Protein AF-A0A7C1JPA2-F1 (afdb_monomer_lite)

pLDDT: mean 82.54, std 14.39, range [50.66, 95.88]

Structure (mmCIF, N/CA/C/O backbone):
data_AF-A0A7C1JPA2-F1
#
_entry.id   AF-A0A7C1JPA2-F1
#
loop_
_atom_site.group_PDB
_atom_site.id
_atom_site.type_symbol
_atom_site.label_atom_id
_atom_site.label_alt_id
_atom_site.label_comp_id
_atom_site.label_asym_id
_atom_site.label_entity_id
_atom_site.label_seq_id
_atom_site.pdbx_PDB_ins_code
_atom_site.Cartn_x
_atom_site.Cartn_y
_atom_site.Cartn_z
_atom_site.occupancy
_atom_site.B_iso_or_equiv
_atom_site.auth_seq_id
_atom_site.auth_comp_id
_atom_site.auth_asym_id
_atom_site.auth_atom_id
_atom_site.pdbx_PDB_model_num
ATOM 1 N N . MET A 1 1 ? 15.244 -1.650 -2.408 1.00 50.66 1 MET A N 1
ATOM 2 C CA . MET A 1 1 ? 14.477 -2.327 -3.476 1.00 50.66 1 MET A CA 1
ATOM 3 C C . MET A 1 1 ? 13.054 -2.574 -2.969 1.00 50.66 1 MET A C 1
ATOM 5 O O . MET A 1 1 ? 12.894 -3.316 -2.010 1.00 50.66 1 MET A O 1
ATOM 9 N N . ILE A 1 2 ? 12.029 -1.884 -3.485 1.00 54.00 2 ILE A N 1
ATOM 10 C CA . ILE A 1 2 ? 10.637 -2.187 -3.104 1.00 54.00 2 ILE A CA 1
ATOM 11 C C . ILE A 1 2 ? 10.152 -3.260 -4.077 1.00 54.00 2 ILE A C 1
ATOM 13 O O . ILE A 1 2 ? 9.769 -2.965 -5.194 1.00 54.00 2 ILE A O 1
ATOM 17 N N . THR A 1 3 ? 10.246 -4.521 -3.689 1.00 61.38 3 THR A N 1
ATOM 18 C CA . THR A 1 3 ? 9.846 -5.666 -4.513 1.00 61.38 3 THR A CA 1
ATOM 19 C C . THR A 1 3 ? 8.370 -5.563 -4.924 1.00 61.38 3 THR A C 1
ATOM 21 O O . THR A 1 3 ? 7.549 -5.075 -4.139 1.00 61.38 3 THR A O 1
ATOM 24 N N . MET A 1 4 ? 8.009 -6.062 -6.120 1.00 64.81 4 MET A N 1
ATOM 25 C CA . MET A 1 4 ? 6.613 -6.174 -6.607 1.00 64.81 4 MET A CA 1
ATOM 26 C C . MET A 1 4 ? 5.646 -6.696 -5.525 1.00 64.81 4 MET A C 1
ATOM 28 O O . MET A 1 4 ? 4.492 -6.274 -5.438 1.00 64.81 4 MET A O 1
ATOM 32 N N . TYR A 1 5 ? 6.172 -7.527 -4.624 1.00 79.69 5 TYR A N 1
ATOM 33 C CA . TYR A 1 5 ? 5.519 -8.067 -3.441 1.00 79.69 5 TYR A CA 1
ATOM 34 C C . TYR A 1 5 ? 4.820 -7.027 -2.540 1.00 79.69 5 TYR A C 1
ATOM 36 O O . TYR A 1 5 ? 3.731 -7.293 -2.028 1.00 79.69 5 TYR A O 1
ATOM 44 N N . LYS A 1 6 ? 5.383 -5.821 -2.347 1.00 83.25 6 LYS A N 1
ATOM 45 C CA . LYS A 1 6 ? 4.760 -4.809 -1.466 1.00 83.25 6 LYS A CA 1
ATOM 46 C C . LYS A 1 6 ? 3.523 -4.162 -2.096 1.00 83.25 6 LYS A C 1
ATOM 48 O O . LYS A 1 6 ? 2.571 -3.862 -1.379 1.00 83.25 6 LYS A O 1
ATOM 53 N N . TRP A 1 7 ? 3.507 -3.960 -3.415 1.00 87.12 7 TRP A N 1
ATOM 54 C CA . TRP A 1 7 ? 2.337 -3.418 -4.121 1.00 87.12 7 TRP A CA 1
ATOM 55 C C . TRP A 1 7 ? 1.146 -4.376 -4.041 1.00 87.12 7 TRP A C 1
ATOM 57 O O . TRP A 1 7 ? 0.047 -3.969 -3.659 1.00 87.12 7 TRP A O 1
ATOM 67 N N . GLN A 1 8 ? 1.395 -5.659 -4.307 1.00 88.00 8 GLN A N 1
ATOM 68 C CA . GLN A 1 8 ? 0.371 -6.700 -4.262 1.00 88.00 8 GLN A CA 1
ATOM 69 C C . GLN A 1 8 ? -0.214 -6.847 -2.848 1.00 88.00 8 GLN A C 1
ATOM 71 O O . GLN A 1 8 ? -1.434 -6.870 -2.680 1.00 88.00 8 GLN A O 1
ATOM 76 N N . GLN A 1 9 ? 0.637 -6.823 -1.815 1.00 90.88 9 GLN A N 1
ATOM 77 C CA . GLN A 1 9 ? 0.185 -6.823 -0.421 1.00 90.88 9 GLN A CA 1
ATOM 78 C C . GLN A 1 9 ? -0.651 -5.592 -0.062 1.00 90.88 9 GLN A C 1
ATOM 80 O O . GLN A 1 9 ? -1.667 -5.727 0.615 1.00 90.88 9 GLN A O 1
ATOM 85 N N . ILE A 1 10 ? -0.268 -4.395 -0.520 1.00 91.94 10 ILE A N 1
ATOM 86 C CA . ILE A 1 10 ? -1.051 -3.172 -0.284 1.00 91.94 10 ILE A CA 1
ATOM 87 C C . ILE A 1 10 ? -2.454 -3.298 -0.892 1.00 91.94 10 ILE A C 1
ATOM 89 O O . ILE A 1 10 ? -3.433 -2.980 -0.214 1.00 91.94 10 ILE A O 1
ATOM 93 N N . LYS A 1 11 ? -2.568 -3.793 -2.133 1.00 89.75 11 LYS A N 1
ATOM 94 C CA . LYS A 1 11 ? -3.861 -4.028 -2.799 1.00 89.75 11 LYS A CA 1
ATOM 95 C C . LYS A 1 11 ? -4.697 -5.068 -2.051 1.00 89.75 11 LYS A C 1
ATOM 97 O O . LYS A 1 11 ? -5.856 -4.796 -1.747 1.00 89.75 11 LYS A O 1
ATOM 102 N N . ALA A 1 12 ? -4.104 -6.205 -1.685 1.00 92.19 12 ALA A N 1
ATOM 103 C CA . ALA A 1 12 ? -4.792 -7.263 -0.948 1.00 92.19 12 ALA A CA 1
ATOM 104 C C . ALA A 1 12 ? -5.300 -6.781 0.422 1.00 92.19 12 ALA A C 1
ATOM 106 O O . ALA A 1 12 ? -6.456 -7.006 0.773 1.00 92.19 12 ALA A O 1
ATOM 107 N N . LEU A 1 13 ? -4.469 -6.067 1.189 1.00 93.75 13 LEU A N 1
ATOM 108 C CA . LEU A 1 13 ? -4.864 -5.521 2.492 1.00 93.75 13 LEU A CA 1
ATOM 109 C C . LEU A 1 13 ? -5.952 -4.452 2.360 1.00 93.75 13 LEU A C 1
ATOM 111 O O . LEU A 1 13 ? -6.848 -4.385 3.200 1.00 93.75 13 LEU A O 1
ATOM 115 N N . ARG A 1 14 ? -5.906 -3.635 1.302 1.00 93.19 14 ARG A N 1
ATOM 116 C CA . ARG A 1 14 ? -6.957 -2.651 1.036 1.00 93.19 14 ARG A CA 1
ATOM 117 C C . ARG A 1 14 ? -8.278 -3.314 0.644 1.00 93.19 14 ARG A C 1
ATOM 119 O O . ARG A 1 14 ? -9.311 -2.864 1.124 1.00 93.19 14 ARG A O 1
ATOM 126 N N . GLY A 1 15 ? -8.242 -4.380 -0.158 1.00 91.75 15 GLY A N 1
ATOM 127 C CA . GLY A 1 15 ? -9.422 -5.186 -0.497 1.00 91.75 15 GLY A CA 1
ATOM 128 C C . GLY A 1 15 ? -10.066 -5.848 0.725 1.00 91.75 15 GLY A C 1
ATOM 129 O O . GLY A 1 15 ? -11.280 -5.969 0.789 1.00 91.75 15 GLY A O 1
ATOM 130 N N . LYS A 1 16 ? -9.267 -6.167 1.752 1.00 93.62 16 LYS A N 1
ATOM 131 C CA . LYS A 1 16 ? -9.741 -6.640 3.067 1.00 93.62 16 LYS A CA 1
ATOM 132 C C . LYS A 1 16 ? -10.292 -5.526 3.979 1.00 93.62 16 LYS A C 1
ATOM 134 O O . LYS A 1 16 ? -10.539 -5.776 5.152 1.00 93.62 16 LYS A O 1
ATOM 139 N N . GLY A 1 17 ? -10.417 -4.287 3.495 1.00 94.25 17 GLY A N 1
ATOM 140 C CA . GLY A 1 17 ? -10.937 -3.153 4.271 1.00 94.25 17 GLY A CA 1
ATOM 141 C C . GLY A 1 17 ? -9.912 -2.449 5.171 1.00 94.25 17 GLY A C 1
ATOM 142 O O . GLY A 1 17 ? -10.270 -1.551 5.931 1.00 94.25 17 GLY A O 1
ATOM 143 N N . MET A 1 18 ? -8.620 -2.792 5.094 1.00 94.75 18 MET A N 1
ATOM 144 C CA . MET A 1 18 ? -7.615 -2.184 5.968 1.00 94.75 18 MET A CA 1
ATOM 145 C C . MET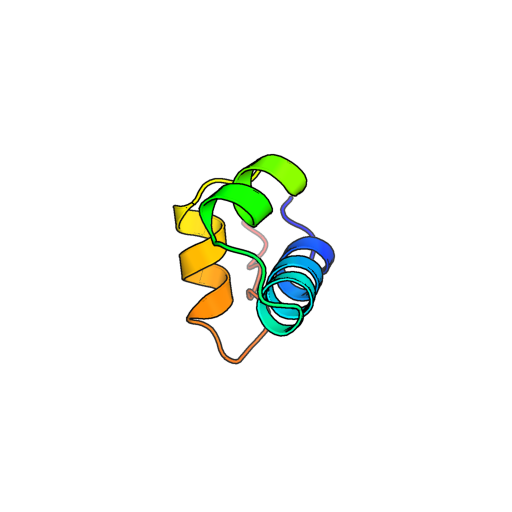 A 1 18 ? -7.362 -0.700 5.626 1.00 94.75 18 MET A C 1
ATOM 147 O O . MET A 1 18 ? -7.256 -0.280 4.465 1.00 94.75 18 MET A O 1
ATOM 151 N N . GLY A 1 19 ? -7.224 0.120 6.671 1.00 94.62 19 GLY A N 1
ATOM 152 C CA . GLY A 1 19 ? -6.902 1.541 6.555 1.00 94.62 19 GLY A CA 1
ATOM 153 C C . GLY A 1 19 ? -5.453 1.805 6.128 1.00 94.62 19 GLY A C 1
ATOM 154 O O . GLY A 1 19 ? -4.534 1.062 6.467 1.00 94.62 19 GLY A O 1
ATOM 155 N N . ILE A 1 20 ? -5.224 2.930 5.443 1.00 94.38 20 ILE A N 1
ATOM 156 C CA . ILE A 1 20 ? -3.902 3.331 4.919 1.00 94.38 20 ILE A CA 1
ATOM 157 C C . ILE A 1 20 ? -2.832 3.390 6.024 1.00 94.38 20 ILE A C 1
ATOM 159 O O . ILE A 1 20 ? -1.713 2.924 5.819 1.00 94.38 20 ILE A O 1
ATOM 163 N N . LYS A 1 21 ? -3.163 3.941 7.205 1.00 95.62 21 LYS A N 1
ATOM 164 C CA . LYS A 1 21 ? -2.241 4.007 8.359 1.00 95.62 21 LYS A CA 1
ATOM 165 C C . LYS A 1 21 ? -1.822 2.610 8.830 1.00 95.62 21 LYS A C 1
ATOM 167 O O . LYS A 1 21 ? -0.644 2.400 9.105 1.00 95.62 21 LYS A O 1
ATOM 172 N N . SER A 1 22 ? -2.766 1.676 8.910 1.00 95.88 22 SER A N 1
ATOM 173 C CA . SER A 1 22 ? -2.513 0.310 9.377 1.00 95.88 22 SER A CA 1
ATOM 174 C C . SER A 1 22 ? -1.659 -0.466 8.377 1.00 95.88 22 SER A C 1
ATOM 176 O O . SER A 1 22 ? -0.687 -1.101 8.775 1.00 95.88 22 SER A O 1
ATOM 178 N N . ILE A 1 23 ? -1.943 -0.325 7.077 1.00 94.56 23 ILE A N 1
ATOM 179 C CA . ILE A 1 23 ? -1.134 -0.914 5.997 1.00 94.56 23 ILE A CA 1
ATOM 180 C C . ILE A 1 23 ? 0.304 -0.381 6.043 1.00 94.56 23 ILE A C 1
ATOM 182 O O . ILE A 1 23 ? 1.255 -1.156 5.963 1.00 94.56 23 ILE A O 1
ATOM 186 N N . ALA A 1 24 ? 0.466 0.935 6.209 1.00 94.75 24 ALA A N 1
ATOM 187 C CA . ALA A 1 24 ? 1.773 1.581 6.293 1.00 94.75 24 ALA A CA 1
ATOM 188 C C . ALA A 1 24 ? 2.611 1.041 7.463 1.00 94.75 24 ALA A C 1
ATOM 190 O O . ALA A 1 24 ? 3.767 0.668 7.264 1.00 94.75 24 ALA A O 1
ATOM 191 N N . LYS A 1 25 ? 2.007 0.934 8.657 1.00 95.19 25 LYS A N 1
ATOM 192 C CA . LYS A 1 25 ? 2.658 0.346 9.838 1.00 95.19 25 LYS A CA 1
ATOM 193 C C . LYS A 1 25 ? 3.013 -1.126 9.616 1.00 95.19 25 LYS A C 1
ATOM 195 O O . LYS A 1 25 ? 4.138 -1.522 9.887 1.00 95.19 25 LYS A O 1
ATOM 200 N N . ARG A 1 26 ? 2.081 -1.920 9.079 1.00 93.50 26 ARG A N 1
ATOM 201 C CA . ARG A 1 26 ? 2.260 -3.366 8.878 1.00 93.50 26 ARG A CA 1
ATOM 202 C C . ARG A 1 26 ? 3.376 -3.699 7.888 1.00 93.50 26 ARG A C 1
ATOM 204 O O . ARG A 1 26 ? 4.117 -4.645 8.110 1.00 93.50 26 ARG A O 1
ATOM 211 N N . LEU A 1 27 ? 3.482 -2.947 6.794 1.00 90.38 27 LEU A N 1
ATOM 212 C CA . LEU A 1 27 ? 4.454 -3.212 5.724 1.00 90.38 27 LEU A CA 1
ATOM 213 C C . LEU A 1 27 ? 5.753 -2.403 5.859 1.00 90.38 27 LEU A C 1
ATOM 215 O O . LEU A 1 27 ? 6.618 -2.481 4.976 1.00 90.38 27 LEU A O 1
ATOM 219 N N . ASN A 1 28 ? 5.865 -1.619 6.937 1.00 91.50 28 ASN A N 1
ATOM 220 C CA . ASN A 1 28 ? 6.935 -0.660 7.190 1.00 91.50 28 ASN A CA 1
ATOM 221 C C . ASN A 1 28 ? 7.232 0.196 5.943 1.00 91.50 28 ASN A C 1
ATOM 223 O O . ASN A 1 28 ? 8.323 0.174 5.368 1.00 91.50 28 ASN A O 1
ATOM 227 N N . VAL A 1 29 ? 6.193 0.871 5.447 1.00 90.31 29 VAL A N 1
ATOM 228 C CA . VAL A 1 29 ? 6.265 1.774 4.290 1.00 90.31 29 VAL A CA 1
ATOM 229 C C . VAL A 1 29 ? 5.620 3.108 4.617 1.00 90.31 29 VAL A C 1
ATOM 231 O O . VAL A 1 29 ? 4.733 3.211 5.464 1.00 90.31 29 VAL A O 1
ATOM 234 N N . SER A 1 30 ? 6.017 4.151 3.893 1.00 92.19 30 SER A N 1
ATOM 235 C CA . SER A 1 30 ? 5.394 5.458 4.059 1.00 92.19 30 SER A CA 1
ATOM 236 C C . SER A 1 30 ? 3.918 5.429 3.631 1.00 92.19 30 SER A C 1
ATOM 238 O O . SER A 1 30 ? 3.532 4.750 2.674 1.00 92.19 30 SER A O 1
ATOM 240 N N . LYS A 1 31 ? 3.083 6.246 4.285 1.00 93.25 31 LYS A N 1
ATOM 241 C CA . LYS A 1 31 ? 1.688 6.485 3.861 1.00 93.25 31 LYS A CA 1
ATOM 242 C C . LYS A 1 31 ? 1.609 6.935 2.394 1.00 93.25 31 LYS A C 1
ATOM 244 O O . LYS A 1 31 ? 0.650 6.609 1.697 1.00 93.25 31 LYS A O 1
ATOM 249 N N . ASN A 1 32 ? 2.627 7.653 1.919 1.00 91.94 32 ASN A N 1
ATOM 250 C CA . ASN A 1 32 ? 2.721 8.116 0.538 1.00 91.94 32 ASN A CA 1
ATOM 251 C C . ASN A 1 32 ? 2.961 6.958 -0.431 1.00 91.94 32 ASN A C 1
ATOM 253 O O . ASN A 1 32 ? 2.332 6.923 -1.483 1.00 91.94 32 ASN A O 1
ATOM 257 N N . THR A 1 33 ? 3.775 5.970 -0.053 1.00 90.44 33 THR A N 1
ATOM 258 C CA . THR A 1 33 ? 3.971 4.736 -0.826 1.00 90.44 33 THR A CA 1
ATOM 259 C C . THR A 1 33 ? 2.660 3.971 -0.959 1.00 90.44 33 THR A C 1
ATOM 261 O O . THR A 1 33 ? 2.295 3.579 -2.064 1.00 90.44 33 THR A O 1
ATOM 264 N N . VAL A 1 34 ? 1.907 3.831 0.138 1.00 92.31 34 VAL A N 1
ATOM 265 C CA . VAL A 1 34 ? 0.588 3.178 0.113 1.00 92.31 34 VAL A CA 1
ATOM 266 C C . VAL A 1 34 ? -0.357 3.915 -0.838 1.00 92.31 34 VAL A C 1
ATOM 268 O O . VAL A 1 34 ? -0.920 3.293 -1.733 1.00 92.31 34 VAL A O 1
ATOM 271 N N . ARG A 1 35 ? -0.485 5.245 -0.720 1.00 92.00 35 ARG A N 1
ATOM 272 C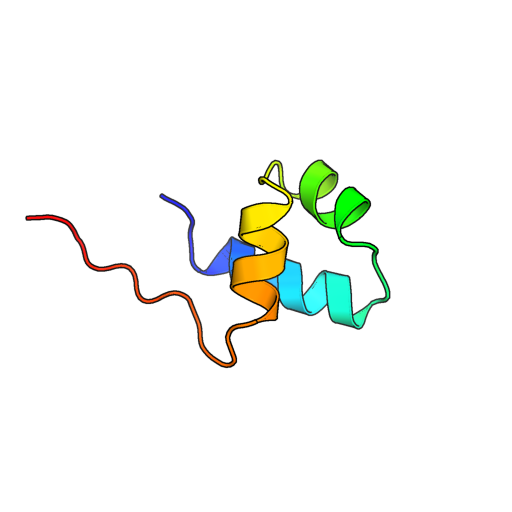 CA . ARG A 1 35 ? -1.323 6.045 -1.636 1.00 92.00 35 ARG A CA 1
ATOM 273 C C . ARG A 1 35 ? -0.877 5.928 -3.091 1.00 92.00 35 ARG A C 1
ATOM 275 O O . ARG A 1 35 ? -1.720 5.738 -3.960 1.00 92.00 35 ARG A O 1
ATOM 282 N N . LYS A 1 36 ? 0.429 6.018 -3.356 1.00 88.81 36 LYS A N 1
ATOM 283 C CA . LYS A 1 36 ? 1.004 5.875 -4.701 1.00 88.81 36 LYS A CA 1
ATOM 284 C C . LYS A 1 36 ? 0.618 4.528 -5.315 1.00 88.81 36 LYS A C 1
ATOM 286 O O . LYS A 1 36 ? 0.197 4.482 -6.463 1.00 88.81 36 LYS A O 1
ATOM 291 N N . TYR A 1 37 ? 0.717 3.450 -4.541 1.00 88.44 37 TYR A N 1
ATO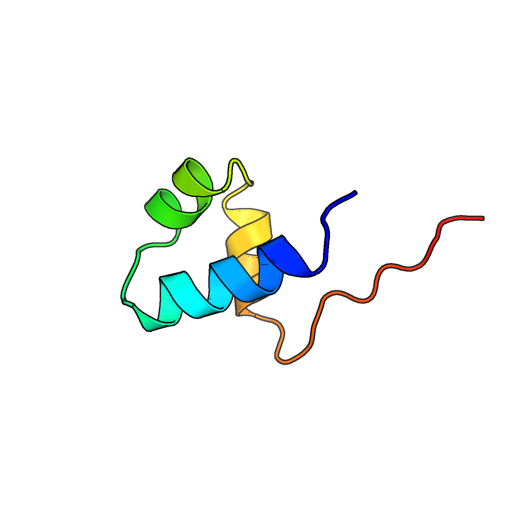M 292 C CA . TYR A 1 37 ? 0.436 2.089 -5.005 1.00 88.44 37 TYR A CA 1
ATOM 293 C C . TYR A 1 37 ? -1.056 1.780 -5.139 1.00 88.44 37 TYR A C 1
ATOM 295 O O . TYR A 1 37 ? -1.430 0.971 -5.983 1.00 88.44 37 TYR A O 1
ATOM 303 N N . LEU A 1 38 ? -1.909 2.455 -4.366 1.00 87.94 38 LEU A N 1
ATOM 304 C CA . LEU A 1 38 ? -3.360 2.380 -4.535 1.00 87.94 38 LEU A CA 1
ATOM 305 C C . LEU A 1 38 ? -3.866 3.193 -5.736 1.00 87.94 38 LEU A C 1
ATOM 307 O O . LEU A 1 38 ? -4.850 2.786 -6.344 1.00 87.94 38 LEU A O 1
ATOM 311 N N . ARG A 1 39 ? -3.204 4.303 -6.098 1.00 87.12 39 ARG A N 1
ATOM 312 C CA . ARG A 1 39 ? -3.571 5.126 -7.270 1.00 87.12 39 ARG A CA 1
ATOM 313 C C . ARG A 1 39 ? -3.265 4.450 -8.610 1.00 87.12 39 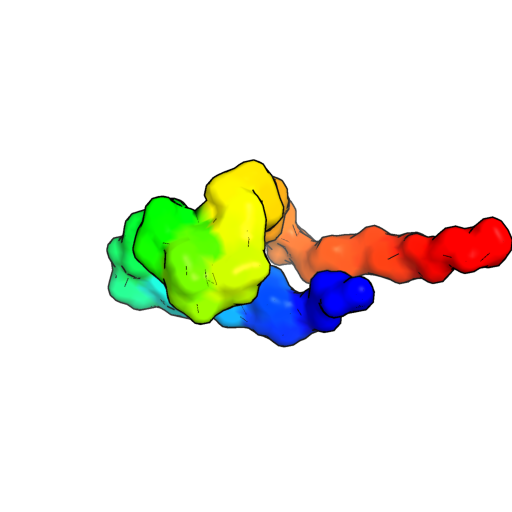ARG A C 1
ATOM 315 O O . ARG A 1 39 ? -3.918 4.763 -9.595 1.00 87.12 39 ARG A O 1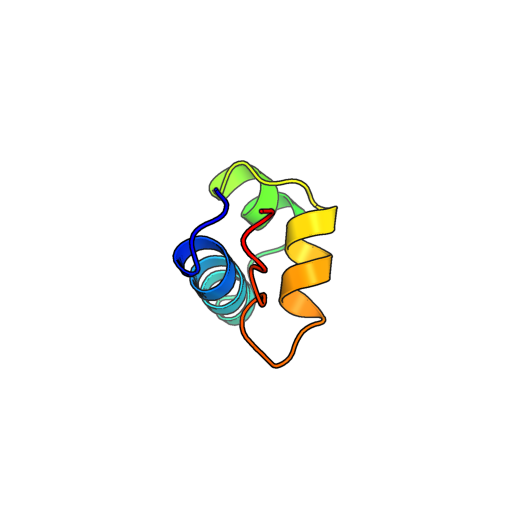
ATOM 322 N N . GLY A 1 40 ? -2.270 3.565 -8.658 1.00 77.69 40 GLY A N 1
ATOM 323 C CA . GLY A 1 40 ? -1.892 2.849 -9.877 1.00 77.69 40 GLY A CA 1
ATOM 324 C C . GLY A 1 40 ? -2.782 1.634 -10.152 1.00 77.69 40 GLY A C 1
ATOM 325 O O . GLY A 1 40 ? -3.021 0.797 -9.272 1.00 77.69 40 GLY A O 1
ATOM 326 N N . SER A 1 41 ? -3.244 1.500 -11.392 1.00 68.00 41 SER A N 1
ATOM 327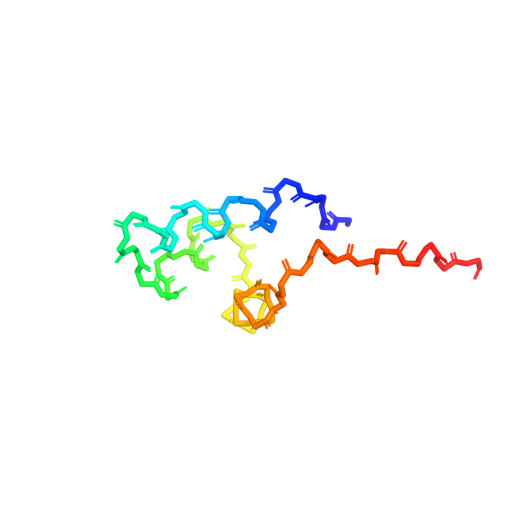 C CA . SER A 1 41 ? -3.869 0.275 -11.907 1.00 68.00 41 SER A CA 1
ATOM 328 C C . SER A 1 41 ? -2.839 -0.841 -12.123 1.00 68.00 41 SER A C 1
ATOM 330 O O . SER A 1 41 ? -3.155 -1.999 -11.870 1.00 68.00 41 SER A O 1
ATOM 332 N N . GLY A 1 42 ? -1.600 -0.493 -12.487 1.00 66.62 42 GLY A N 1
ATOM 333 C CA . GLY A 1 42 ? -0.514 -1.440 -12.753 1.00 66.62 42 GLY A CA 1
ATOM 334 C C . GLY A 1 42 ? 0.560 -1.530 -11.657 1.00 66.62 42 GLY A C 1
ATOM 335 O O . GLY A 1 42 ? 0.633 -0.664 -10.773 1.00 66.62 42 GLY A O 1
ATOM 336 N N . PRO A 1 43 ? 1.407 -2.574 -11.708 1.00 66.81 43 PRO A N 1
ATOM 337 C CA . PRO A 1 43 ? 2.562 -2.707 -10.830 1.00 66.81 43 PRO A CA 1
ATOM 338 C C . PRO A 1 43 ? 3.552 -1.547 -11.042 1.00 66.81 43 PRO A C 1
ATOM 340 O O . PRO A 1 43 ? 3.658 -1.008 -12.146 1.00 66.81 43 PRO A O 1
ATOM 343 N N . PRO A 1 44 ? 4.291 -1.129 -9.997 1.00 69.69 44 PRO A N 1
ATOM 344 C CA . PRO A 1 44 ? 5.321 -0.106 -10.135 1.00 69.69 44 PRO A CA 1
ATOM 345 C C . PRO A 1 44 ? 6.386 -0.556 -11.141 1.00 69.69 44 PRO A C 1
ATOM 347 O O . PRO A 1 44 ? 7.059 -1.562 -10.928 1.00 69.69 44 PRO A O 1
ATOM 350 N N . HIS A 1 45 ? 6.554 0.211 -12.218 1.00 63.44 45 HIS A N 1
ATOM 351 C CA . HIS A 1 45 ? 7.640 0.001 -13.168 1.00 63.44 45 HIS A CA 1
ATOM 352 C C . HIS A 1 45 ? 8.945 0.465 -12.508 1.00 63.44 45 HIS A C 1
ATOM 354 O O . HIS A 1 45 ? 9.177 1.664 -12.333 1.00 63.44 45 HIS A O 1
ATOM 360 N N . PHE A 1 46 ? 9.770 -0.484 -12.065 1.00 61.06 46 PHE A N 1
ATOM 361 C CA . PHE A 1 46 ? 11.114 -0.189 -11.583 1.00 61.06 46 PHE A CA 1
ATOM 362 C C . PHE A 1 46 ? 12.031 -0.072 -12.791 1.00 61.06 46 PHE A C 1
ATOM 364 O O . PHE A 1 46 ? 12.447 -1.079 -13.351 1.00 61.06 46 PHE A O 1
ATOM 371 N N . LYS A 1 47 ? 12.346 1.159 -13.198 1.00 58.00 47 LYS A N 1
ATOM 372 C CA . LYS A 1 47 ? 13.514 1.379 -14.048 1.00 58.00 47 LYS A CA 1
ATOM 373 C C . LYS A 1 47 ? 14.743 1.151 -13.172 1.00 58.00 47 LYS A C 1
ATOM 375 O O . LYS A 1 47 ? 14.899 1.839 -12.160 1.00 58.00 47 LYS A O 1
ATOM 380 N N . ALA A 1 48 ? 15.551 0.149 -13.513 1.00 52.84 48 ALA A N 1
ATOM 381 C CA . ALA A 1 48 ? 16.903 0.065 -12.986 1.00 52.84 48 ALA A CA 1
ATOM 382 C C . ALA A 1 48 ? 17.608 1.371 -13.366 1.00 52.84 48 ALA A C 1
ATOM 384 O O . ALA A 1 48 ? 17.467 1.852 -14.490 1.00 52.84 48 ALA A O 1
ATOM 385 N N . ARG A 1 49 ? 18.254 2.003 -12.392 1.00 56.25 49 ARG A N 1
ATOM 386 C CA . ARG A 1 49 ? 19.126 3.138 -12.664 1.00 56.25 49 ARG A CA 1
ATOM 387 C C . ARG A 1 49 ? 20.450 2.536 -13.129 1.00 56.25 49 ARG A C 1
ATOM 389 O O . ARG A 1 49 ? 21.066 1.843 -12.324 1.00 56.25 49 ARG A O 1
ATOM 396 N N . GLU A 1 50 ? 20.787 2.728 -14.404 1.00 56.38 50 GLU A N 1
ATOM 397 C CA . GLU A 1 50 ? 22.163 2.582 -14.907 1.00 56.38 50 GLU A CA 1
ATOM 398 C C . GLU A 1 50 ? 23.071 3.645 -14.275 1.00 56.38 50 GLU A C 1
ATOM 400 O O . GLU A 1 50 ? 22.564 4.756 -13.958 1.00 56.38 50 GLU A O 1
#

Sequence (50 aa):
MITMYKWQQIKALRGKGMGIKSIAKRLNVSKNTVRKYLRGSGPPHFKARE

Foldseek 3Di:
DPPLVLLVQLVVCVVVVDDLVVSCVVSVHDSVVSVVSVPDPDGDDDDDDD

Secondary structure (DSSP, 8-state):
---HHHHHHHHHHHHTT--HHHHHHHHT--HHHHHHHHH-SS--------

Radius of gyration: 10.88 Å; chains: 1; bounding box: 33×16×25 Å